Protein AF-A0A6S6FWD9-F1 (afdb_monomer)

pLDDT: mean 91.12, std 5.03, range [72.19, 96.94]

Foldseek 3Di:
DWEFEPKDWDDDDPAIKIWGATPVRDIDIQPAFVDWADDVPWIWTQGPVRDIYTYD

Mean predicted aligned error: 3.42 Å

Nearest PDB structures (foldseek):
  2ra9-assembly1_A  TM=5.728E-01  e=9.746E-02  Shewanella baltica OS155
  6y8w-assembly1_B  TM=6.550E-01  e=1.798E+00  Rhodospirillum rubrum
  5n76-assembly2_C  TM=6.232E-01  e=1.696E+00  Rhodospirillum rubrum
  5yh2-assembly1_C  TM=5.659E-01  e=3.413E+00  Danio rerio
  4bwg-assembly2_I  TM=5.578E-01  e=4.066E+00  Escherichia coli 98NK2

Solvent-accessible surface area (backbone atoms only — not comparable to full-atom values): 3178 Å² total; per-residue (Å²): 124,51,51,29,33,80,58,48,82,44,81,51,95,95,30,40,29,37,39,27,22,37,89,88,66,48,82,42,76,48,68,45,43,68,47,76,43,89,41,89,96,41,35,34,40,27,34,74,86,65,53,55,35,37,48,85

Radius of gyration: 10.31 Å; Cα contacts (8 Å, |Δi|>4): 125; chains: 1; bounding box: 28×23×21 Å

Secondary structure (DSSP, 8-state):
-EEEEEEEEEEETTEEEEEEE-TTS-EEEEEEE-EEE--SSS-EEE-TT--EEEE-

Sequence (56 aa):
MNVIKNWEAKRSSAGITITGKNVAGEDVKIAGCAKIVAGSPHPTVVDKHGDRHQLA

Structure (mmCIF, N/CA/C/O backbone):
data_AF-A0A6S6FWD9-F1
#
_entry.id   AF-A0A6S6FWD9-F1
#
loop_
_atom_site.group_PDB
_atom_site.id
_a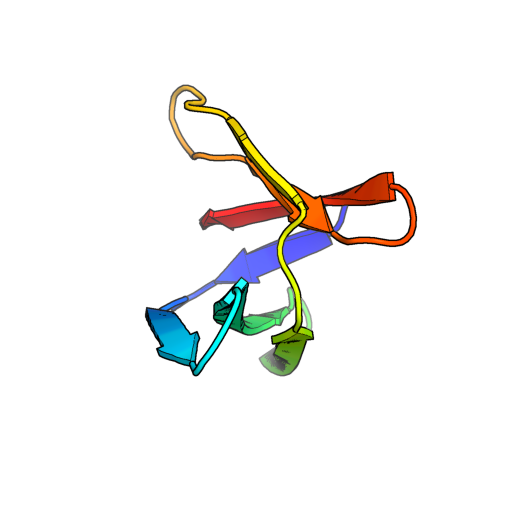tom_site.type_symbol
_atom_site.label_atom_id
_atom_site.label_alt_id
_atom_site.label_comp_id
_atom_site.label_asym_id
_atom_site.label_entity_id
_atom_site.label_seq_id
_atom_site.pdbx_PDB_ins_code
_atom_site.Cartn_x
_atom_site.Cartn_y
_atom_site.Cartn_z
_atom_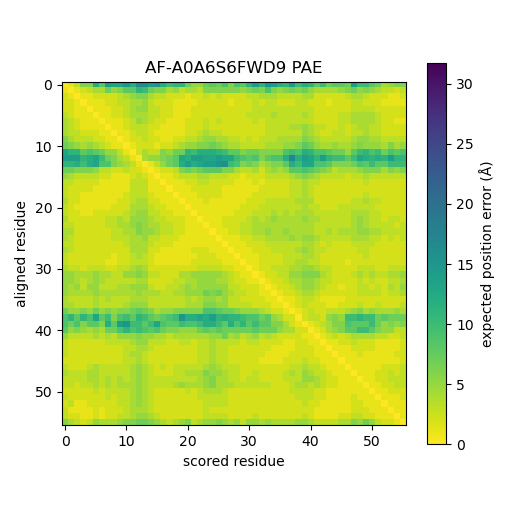site.occupancy
_atom_site.B_iso_or_equiv
_atom_site.auth_seq_id
_atom_site.auth_comp_id
_atom_site.auth_asym_id
_atom_site.auth_atom_id
_atom_site.pdbx_PDB_model_num
ATOM 1 N N . MET A 1 1 ? -11.989 -3.319 -6.477 1.00 72.19 1 MET A N 1
ATOM 2 C CA . MET A 1 1 ? -10.925 -2.467 -5.904 1.00 72.19 1 MET A CA 1
ATOM 3 C C . MET A 1 1 ? -10.837 -2.811 -4.432 1.00 72.19 1 MET A C 1
ATOM 5 O O . MET A 1 1 ? -11.848 -2.681 -3.754 1.00 72.19 1 MET A O 1
ATOM 9 N N . ASN A 1 2 ? -9.700 -3.332 -3.971 1.00 86.88 2 ASN A N 1
ATOM 10 C CA . ASN A 1 2 ? -9.550 -3.756 -2.577 1.00 86.88 2 ASN A CA 1
ATOM 11 C C . ASN A 1 2 ? -9.233 -2.554 -1.693 1.00 86.88 2 ASN A C 1
ATOM 13 O O . ASN A 1 2 ? -8.442 -1.697 -2.081 1.00 86.88 2 ASN A O 1
ATOM 17 N N . VAL A 1 3 ? -9.856 -2.500 -0.518 1.00 93.25 3 VAL A N 1
ATOM 18 C CA . VAL A 1 3 ? -9.592 -1.474 0.493 1.00 93.25 3 VAL A CA 1
ATOM 19 C C . VAL A 1 3 ? -8.686 -2.077 1.558 1.00 93.25 3 VAL A C 1
ATOM 21 O O . VAL A 1 3 ? -9.022 -3.116 2.130 1.00 93.25 3 VAL A O 1
ATOM 24 N N . ILE A 1 4 ? -7.553 -1.427 1.807 1.00 95.00 4 ILE A N 1
ATOM 25 C CA . ILE A 1 4 ? -6.572 -1.803 2.822 1.00 95.00 4 ILE A CA 1
ATOM 26 C C . ILE A 1 4 ? -6.674 -0.802 3.965 1.00 95.00 4 ILE A C 1
ATOM 28 O O . ILE A 1 4 ? -6.384 0.378 3.779 1.00 95.00 4 ILE A O 1
ATOM 32 N N . LYS A 1 5 ? -7.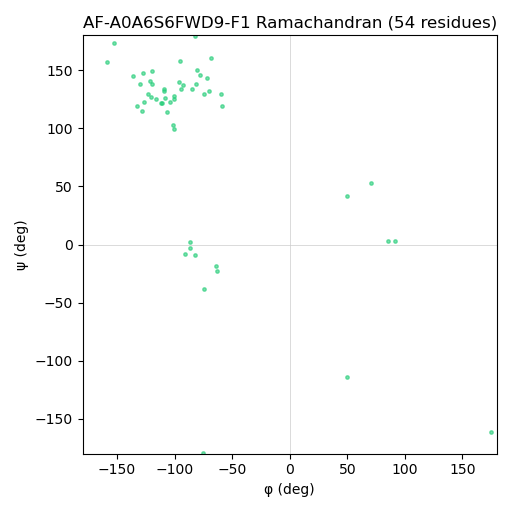102 -1.286 5.127 1.00 95.12 5 LYS A N 1
ATOM 33 C CA . LYS A 1 5 ? -7.245 -0.521 6.366 1.00 95.12 5 LYS A CA 1
ATOM 34 C C . LYS A 1 5 ? -6.019 -0.664 7.253 1.00 95.12 5 LYS A C 1
ATOM 36 O O . LYS A 1 5 ? -5.319 -1.677 7.169 1.00 95.12 5 LYS A O 1
ATOM 41 N N . ASN A 1 6 ? -5.827 0.302 8.156 1.00 94.94 6 ASN A N 1
ATOM 42 C CA . ASN A 1 6 ? -4.739 0.308 9.148 1.00 94.94 6 ASN A CA 1
ATOM 43 C C . ASN A 1 6 ? -3.385 0.038 8.487 1.00 94.94 6 ASN A C 1
ATOM 45 O O . ASN A 1 6 ? -2.604 -0.797 8.944 1.00 94.94 6 ASN A O 1
ATOM 49 N N . TRP A 1 7 ? -3.181 0.664 7.333 1.00 94.69 7 TRP A N 1
ATOM 50 C CA . TRP A 1 7 ? -2.048 0.361 6.491 1.00 94.69 7 TRP A CA 1
ATOM 51 C C . TRP A 1 7 ? -0.793 1.074 6.992 1.00 94.69 7 TRP A C 1
ATOM 53 O O . TRP A 1 7 ? -0.847 2.177 7.535 1.00 94.69 7 TRP A O 1
ATOM 63 N N . GLU A 1 8 ? 0.355 0.461 6.747 1.00 94.69 8 GLU A N 1
ATOM 64 C CA . GLU A 1 8 ? 1.666 1.070 6.929 1.00 94.69 8 GLU A CA 1
ATOM 65 C C . GLU A 1 8 ? 2.476 0.930 5.637 1.00 94.69 8 GLU A C 1
ATOM 67 O O . GLU A 1 8 ? 2.333 -0.040 4.888 1.00 94.69 8 GLU A O 1
ATOM 72 N N . ALA A 1 9 ? 3.337 1.910 5.366 1.00 93.25 9 ALA A N 1
ATOM 73 C CA . ALA A 1 9 ? 4.263 1.865 4.245 1.00 93.25 9 ALA A CA 1
ATOM 74 C C . ALA A 1 9 ? 5.690 1.717 4.756 1.00 93.25 9 ALA A C 1
ATOM 76 O O . ALA A 1 9 ? 6.206 2.579 5.468 1.00 93.25 9 ALA A O 1
ATOM 77 N N . LYS A 1 10 ? 6.362 0.650 4.326 1.00 93.06 10 LYS A N 1
ATOM 78 C CA . LYS A 1 10 ? 7.774 0.422 4.617 1.00 93.06 10 LYS A CA 1
ATOM 79 C C . LYS A 1 10 ? 8.564 0.323 3.326 1.00 93.06 10 LYS A C 1
ATOM 81 O O . LYS A 1 10 ? 8.271 -0.492 2.450 1.00 93.06 10 LYS A O 1
ATOM 86 N N . ARG A 1 11 ? 9.621 1.123 3.216 1.00 87.81 11 ARG A N 1
ATOM 87 C CA . ARG A 1 11 ? 10.602 0.955 2.144 1.00 87.81 11 ARG A CA 1
ATOM 88 C C . ARG A 1 11 ? 11.470 -0.265 2.450 1.00 87.81 11 ARG A C 1
ATOM 90 O O . ARG A 1 11 ? 12.009 -0.384 3.548 1.00 87.81 11 ARG A O 1
ATOM 97 N N . SER A 1 12 ? 11.609 -1.167 1.486 1.00 80.25 12 SER A N 1
ATOM 98 C CA . SER A 1 12 ? 12.503 -2.321 1.568 1.00 80.25 12 SER A CA 1
ATOM 99 C C . SER A 1 12 ? 13.302 -2.410 0.278 1.00 80.25 12 SER A C 1
ATOM 101 O O . SER A 1 12 ? 12.720 -2.558 -0.797 1.00 80.25 12 SER A O 1
ATOM 103 N N . SER A 1 13 ? 14.632 -2.307 0.388 1.00 79.50 13 SER A N 1
ATOM 104 C CA . SER A 1 13 ? 15.546 -2.388 -0.757 1.00 79.50 13 SER A CA 1
ATOM 105 C C . SER A 1 13 ? 15.093 -1.450 -1.899 1.00 79.50 13 SER A C 1
ATOM 107 O O . SER A 1 13 ? 15.061 -0.228 -1.726 1.00 79.50 13 SER A O 1
ATOM 109 N N . ALA A 1 14 ? 14.695 -2.019 -3.036 1.00 77.06 14 ALA A N 1
ATOM 110 C CA . ALA A 1 14 ? 14.351 -1.338 -4.274 1.00 77.06 14 ALA A CA 1
ATOM 111 C C . ALA A 1 14 ? 12.885 -0.872 -4.378 1.00 77.06 14 ALA A C 1
ATOM 113 O O . ALA A 1 14 ? 12.513 -0.321 -5.410 1.00 77.06 14 ALA A O 1
ATOM 114 N N . GLY A 1 15 ? 12.037 -1.069 -3.360 1.00 84.44 15 GLY A N 1
ATOM 115 C CA . GLY A 1 15 ? 10.612 -0.739 -3.476 1.00 84.44 15 GLY A CA 1
ATOM 116 C C . GLY A 1 15 ? 9.904 -0.387 -2.172 1.00 84.44 15 GLY A C 1
ATOM 117 O O . GLY A 1 15 ? 10.451 -0.489 -1.073 1.00 84.44 15 GLY A O 1
ATOM 118 N N . ILE A 1 16 ? 8.648 0.037 -2.308 1.00 91.19 16 ILE A N 1
ATOM 119 C CA . ILE A 1 16 ? 7.734 0.246 -1.182 1.00 91.19 16 ILE A CA 1
ATOM 120 C C . ILE A 1 16 ? 6.909 -1.027 -0.994 1.00 91.19 16 ILE A C 1
ATOM 122 O O . ILE A 1 16 ? 6.403 -1.610 -1.957 1.00 91.19 16 ILE A O 1
ATOM 126 N N . THR A 1 17 ? 6.799 -1.466 0.254 1.00 93.44 17 THR A N 1
ATOM 127 C CA . THR A 1 17 ? 5.866 -2.503 0.690 1.00 93.44 17 THR A CA 1
ATOM 128 C C . THR A 1 17 ? 4.780 -1.852 1.530 1.00 93.44 17 THR A C 1
ATOM 130 O O . THR A 1 17 ? 5.095 -1.048 2.407 1.00 93.44 17 THR A O 1
ATOM 133 N N . ILE A 1 18 ? 3.528 -2.206 1.265 1.00 94.12 18 ILE A N 1
ATOM 134 C CA . ILE A 1 18 ? 2.382 -1.812 2.081 1.00 94.12 18 ILE A CA 1
ATOM 135 C C . ILE A 1 18 ? 1.879 -3.044 2.821 1.00 94.12 18 ILE A C 1
ATOM 137 O O . ILE A 1 18 ? 1.692 -4.097 2.211 1.00 94.12 18 ILE A O 1
ATOM 141 N N . THR A 1 19 ? 1.656 -2.916 4.118 1.00 95.44 19 THR A N 1
ATOM 142 C CA . THR A 1 19 ? 1.009 -3.930 4.960 1.00 95.44 19 THR A CA 1
ATOM 143 C C . THR A 1 19 ? -0.249 -3.333 5.571 1.00 95.44 19 THR A C 1
ATOM 145 O O . THR A 1 19 ? -0.313 -2.125 5.765 1.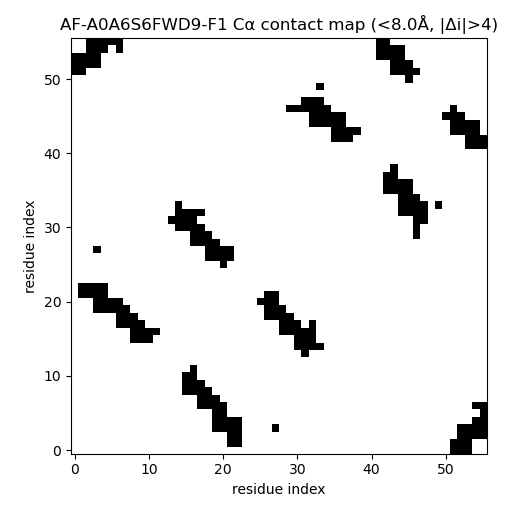00 95.44 19 THR A O 1
ATOM 148 N N . GLY A 1 20 ? -1.273 -4.143 5.820 1.00 95.75 20 GLY A N 1
ATOM 149 C CA . GLY A 1 20 ? -2.534 -3.694 6.416 1.00 95.75 20 GLY A CA 1
ATOM 150 C C . GLY A 1 20 ? -3.563 -4.817 6.460 1.00 95.75 20 GLY A C 1
ATOM 151 O O . GLY A 1 20 ? -3.199 -5.984 6.337 1.00 95.75 20 GLY A O 1
ATOM 152 N N . LYS A 1 21 ? -4.846 -4.478 6.605 1.00 96.94 21 LYS A N 1
ATOM 153 C CA . LYS A 1 21 ? -5.949 -5.453 6.643 1.00 96.94 21 LYS A CA 1
ATOM 154 C C . LYS A 1 21 ? -6.973 -5.212 5.541 1.00 96.94 21 LYS A C 1
ATOM 156 O O . LYS A 1 21 ? -7.308 -4.063 5.259 1.00 96.94 21 LYS A O 1
ATOM 161 N N . ASN A 1 22 ? -7.501 -6.272 4.934 1.00 94.25 22 ASN A N 1
ATOM 162 C CA . ASN A 1 22 ? -8.611 -6.155 3.985 1.00 94.25 22 ASN A CA 1
ATOM 163 C C . ASN A 1 22 ? -9.953 -5.902 4.701 1.00 94.25 22 ASN A C 1
ATOM 165 O O . ASN A 1 22 ? -10.038 -5.821 5.928 1.00 94.25 22 ASN A O 1
ATOM 169 N N . VAL A 1 23 ? -11.033 -5.795 3.922 1.00 93.00 23 VAL A N 1
ATOM 170 C CA . VAL A 1 23 ? -12.396 -5.598 4.447 1.00 93.00 23 VAL A CA 1
ATOM 171 C C . VAL A 1 23 ? -12.905 -6.762 5.306 1.00 93.00 23 VAL A C 1
ATOM 173 O O . VAL A 1 23 ? -13.785 -6.542 6.133 1.00 93.00 23 VAL A O 1
ATOM 176 N N . ALA A 1 24 ? -12.344 -7.962 5.141 1.00 93.88 24 ALA A N 1
ATOM 177 C CA . ALA A 1 24 ? -12.640 -9.139 5.954 1.00 93.88 24 ALA A CA 1
ATOM 178 C C . ALA A 1 24 ? -11.781 -9.215 7.237 1.00 93.88 24 ALA A C 1
ATOM 180 O O . ALA A 1 24 ? -11.987 -10.103 8.058 1.00 93.88 24 ALA A O 1
ATOM 181 N N . GLY A 1 25 ? -10.845 -8.278 7.442 1.00 93.31 25 GLY A N 1
ATOM 182 C CA . GLY A 1 25 ? -9.941 -8.243 8.598 1.00 93.31 25 GLY A CA 1
ATOM 183 C C . GLY A 1 25 ? -8.670 -9.089 8.446 1.00 93.31 25 GLY A C 1
ATOM 184 O O . GLY A 1 25 ? -7.858 -9.144 9.378 1.00 93.31 25 GLY A O 1
ATOM 185 N N . GLU A 1 26 ? -8.474 -9.709 7.285 1.00 95.81 26 GLU A N 1
ATOM 186 C CA . GLU A 1 26 ? -7.309 -10.537 6.974 1.00 95.81 26 GLU A CA 1
ATOM 187 C C . GLU A 1 26 ? -6.100 -9.6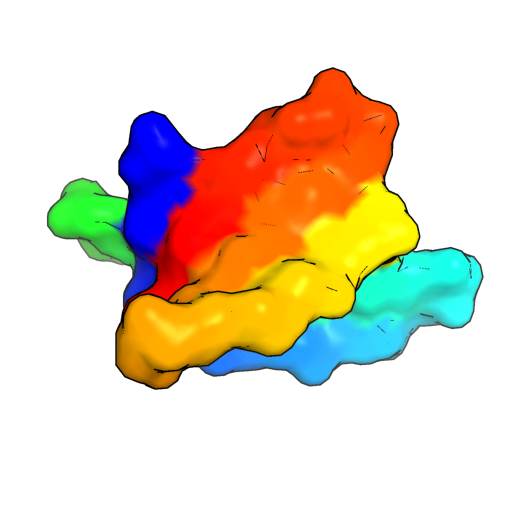66 6.636 1.00 95.81 26 GLU A C 1
ATOM 189 O O . GLU A 1 26 ? -6.238 -8.599 6.030 1.00 95.81 26 GLU A O 1
ATOM 194 N N . ASP A 1 27 ? -4.910 -10.129 7.012 1.00 95.75 27 ASP A N 1
ATOM 195 C CA . ASP A 1 27 ? -3.670 -9.408 6.746 1.00 95.75 27 ASP A CA 1
ATOM 196 C C . ASP A 1 27 ? -3.320 -9.429 5.254 1.00 95.75 27 ASP A C 1
ATOM 198 O O . ASP A 1 27 ? -3.305 -10.471 4.597 1.00 95.75 27 ASP A O 1
ATOM 202 N N . VAL A 1 28 ? -2.994 -8.254 4.723 1.00 94.44 28 VAL A N 1
ATOM 203 C CA . VAL A 1 28 ? -2.585 -8.045 3.336 1.00 94.44 28 VAL A CA 1
ATOM 204 C C . VAL A 1 28 ? -1.184 -7.459 3.303 1.00 94.44 28 VAL A C 1
ATOM 206 O O . VAL A 1 28 ? -0.852 -6.539 4.051 1.00 94.44 28 VAL A O 1
ATOM 209 N N . LYS A 1 29 ? -0.370 -7.965 2.375 1.00 94.06 29 LYS A N 1
ATOM 210 C CA . LYS A 1 29 ? 0.964 -7.449 2.072 1.00 94.06 29 LYS A CA 1
ATOM 211 C C . LYS A 1 29 ? 1.101 -7.202 0.573 1.00 94.06 29 LYS A C 1
ATOM 213 O O . LYS A 1 29 ? 1.122 -8.143 -0.214 1.00 94.06 29 LYS A O 1
ATOM 218 N N . ILE A 1 30 ? 1.265 -5.941 0.194 1.00 92.44 30 ILE A N 1
ATOM 219 C CA . ILE A 1 30 ? 1.523 -5.501 -1.178 1.00 92.44 30 ILE A CA 1
ATOM 220 C C . ILE A 1 30 ? 3.016 -5.200 -1.296 1.00 92.44 30 ILE A C 1
ATOM 222 O O . ILE A 1 30 ? 3.496 -4.172 -0.819 1.00 92.44 30 ILE A O 1
ATOM 226 N N . ALA A 1 31 ? 3.774 -6.109 -1.906 1.00 91.25 31 ALA A N 1
ATOM 227 C CA . ALA A 1 31 ? 5.211 -5.943 -2.117 1.00 91.25 31 ALA A CA 1
ATOM 228 C C . ALA A 1 31 ? 5.512 -5.398 -3.519 1.00 91.25 31 ALA A C 1
ATOM 230 O O . ALA A 1 31 ? 4.925 -5.841 -4.505 1.00 91.25 31 ALA A O 1
ATOM 231 N N . GLY A 1 32 ? 6.479 -4.483 -3.614 1.00 87.88 32 GLY A N 1
ATOM 232 C CA . GLY A 1 32 ? 6.896 -3.918 -4.899 1.00 87.88 32 GLY A CA 1
ATOM 233 C C . GLY A 1 32 ? 5.837 -2.992 -5.490 1.00 87.88 32 GLY A C 1
ATOM 234 O O . GLY A 1 32 ? 5.423 -3.171 -6.632 1.00 87.88 32 GLY A O 1
ATOM 235 N N . CYS A 1 33 ? 5.385 -2.014 -4.701 1.00 90.38 33 CYS A N 1
ATOM 236 C CA . CYS A 1 33 ? 4.461 -0.993 -5.182 1.00 90.38 33 CYS A CA 1
ATOM 237 C C . CYS A 1 33 ? 5.098 -0.238 -6.352 1.00 90.38 33 CYS A C 1
ATOM 239 O O . CYS A 1 33 ? 6.148 0.385 -6.184 1.00 90.38 33 CYS A O 1
ATOM 241 N N . ALA A 1 34 ? 4.458 -0.291 -7.520 1.00 89.56 34 ALA A N 1
ATOM 242 C CA . ALA A 1 34 ? 4.945 0.359 -8.729 1.00 89.56 34 ALA A CA 1
ATOM 243 C C . ALA A 1 34 ? 4.738 1.877 -8.659 1.00 89.56 34 ALA A C 1
ATOM 245 O O . A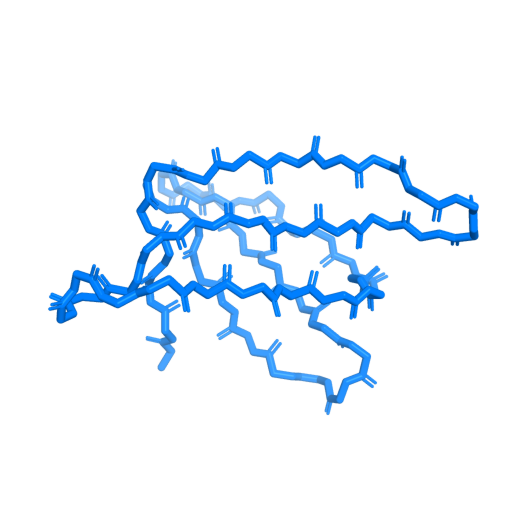LA A 1 34 ? 5.596 2.647 -9.085 1.00 89.56 34 ALA A O 1
ATOM 246 N N . LYS A 1 35 ? 3.603 2.315 -8.097 1.00 89.88 35 LYS A N 1
ATOM 247 C CA . LYS A 1 35 ? 3.328 3.730 -7.815 1.00 89.88 35 LYS A CA 1
ATOM 248 C C . LYS A 1 35 ? 2.261 3.908 -6.741 1.00 89.88 35 LYS A C 1
ATOM 250 O O . LYS A 1 35 ? 1.400 3.049 -6.553 1.00 89.88 35 LYS A O 1
ATOM 255 N 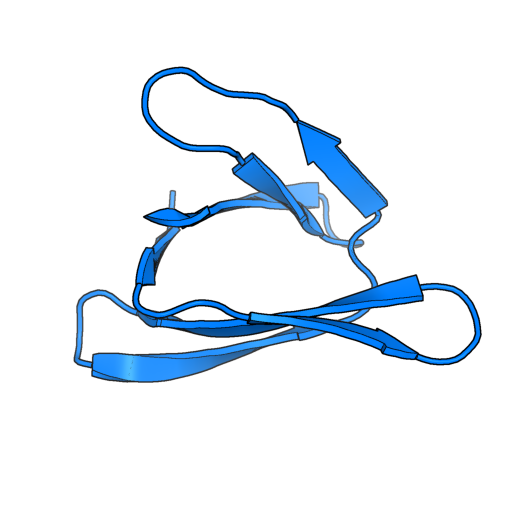N . ILE A 1 36 ? 2.290 5.073 -6.099 1.00 90.19 36 ILE A N 1
ATOM 256 C CA . ILE A 1 36 ? 1.246 5.552 -5.191 1.00 90.19 36 ILE A CA 1
ATOM 257 C C . ILE A 1 36 ? 0.647 6.806 -5.818 1.00 90.19 36 ILE A C 1
ATOM 259 O O . ILE A 1 36 ? 1.367 7.738 -6.170 1.00 90.19 36 ILE A O 1
ATOM 263 N N . VAL A 1 37 ? -0.667 6.806 -5.997 1.00 93.25 37 VAL A N 1
ATOM 264 C CA . VAL A 1 37 ? -1.425 7.923 -6.554 1.00 93.25 37 VAL A CA 1
ATOM 265 C C . VAL A 1 37 ? -2.137 8.615 -5.401 1.00 93.25 37 VAL A C 1
ATOM 267 O O . VAL A 1 37 ? -2.905 7.979 -4.676 1.00 93.25 37 VAL A O 1
ATOM 270 N N . ALA A 1 38 ? -1.876 9.911 -5.226 1.00 90.12 38 ALA A N 1
ATOM 271 C CA . ALA A 1 38 ? -2.642 10.728 -4.296 1.00 90.12 38 ALA A CA 1
ATOM 272 C C . ALA A 1 38 ? -4.118 10.714 -4.720 1.00 90.12 38 ALA A C 1
ATOM 274 O O . ALA A 1 38 ? -4.439 10.934 -5.887 1.00 90.12 38 ALA A O 1
ATOM 275 N N . GLY A 1 39 ? -5.005 10.422 -3.777 1.00 83.44 39 GLY A N 1
ATOM 276 C CA . GLY A 1 39 ? -6.446 10.398 -3.987 1.00 83.44 39 GLY A CA 1
ATOM 277 C C . GLY A 1 39 ? -7.136 11.088 -2.820 1.00 83.44 39 GLY A C 1
ATOM 278 O O . GLY A 1 39 ? -6.662 11.008 -1.689 1.00 83.44 39 GLY A O 1
ATOM 279 N N . SER A 1 40 ? -8.233 11.787 -3.107 1.00 82.00 40 SER A N 1
ATOM 280 C CA . SER A 1 40 ? -9.111 12.364 -2.089 1.00 82.00 40 SER A CA 1
ATOM 281 C C . SER A 1 40 ? -10.336 11.457 -1.932 1.00 82.00 40 SER A C 1
ATOM 283 O O . SER A 1 40 ? -10.948 11.124 -2.949 1.00 82.00 40 SER A O 1
ATOM 285 N N . PRO A 1 41 ? -10.705 11.015 -0.717 1.00 88.12 41 PRO A N 1
ATOM 286 C CA . PRO A 1 41 ? -10.039 11.261 0.570 1.00 88.12 41 PRO A CA 1
ATOM 287 C C . PRO A 1 41 ? -8.842 10.331 0.854 1.00 88.12 41 PRO A C 1
ATOM 289 O O . PRO A 1 41 ? -8.114 10.558 1.816 1.00 88.12 41 PRO A O 1
ATOM 292 N N . HIS A 1 42 ? -8.633 9.292 0.038 1.00 92.81 42 HIS A N 1
ATOM 293 C CA . HIS A 1 42 ? -7.671 8.221 0.309 1.00 92.81 42 HIS A CA 1
ATOM 294 C C . HIS A 1 42 ? -6.740 7.941 -0.883 1.00 92.81 42 HIS A C 1
ATOM 296 O O . HIS A 1 42 ? -7.219 7.874 -2.023 1.00 92.81 42 HIS A O 1
ATOM 302 N N . PRO A 1 43 ? -5.431 7.714 -0.655 1.00 94.31 43 PRO A N 1
ATOM 303 C CA . PRO A 1 43 ? -4.499 7.350 -1.715 1.00 94.31 43 PRO A CA 1
ATOM 304 C C . PRO A 1 43 ? -4.774 5.952 -2.285 1.00 94.31 43 PRO A C 1
ATOM 306 O O . PRO A 1 43 ? -5.422 5.105 -1.671 1.00 94.31 43 PRO A O 1
ATOM 309 N N . THR A 1 44 ? -4.266 5.703 -3.493 1.00 95.06 44 THR A N 1
ATOM 310 C CA . THR A 1 44 ? -4.360 4.404 -4.177 1.00 95.06 44 THR A CA 1
ATOM 311 C C . THR A 1 44 ? -2.972 3.893 -4.537 1.00 95.06 44 THR A C 1
ATOM 313 O O . THR A 1 44 ? -2.187 4.592 -5.177 1.00 95.06 44 THR A O 1
ATOM 316 N N . VAL A 1 45 ? -2.682 2.651 -4.174 1.00 94.44 45 VAL A N 1
ATOM 317 C CA . VAL A 1 45 ? -1.477 1.926 -4.576 1.00 94.44 45 VAL A CA 1
ATOM 318 C C . VAL A 1 45 ? -1.771 1.126 -5.831 1.00 94.44 45 VAL A C 1
ATOM 320 O O . VAL A 1 45 ? -2.820 0.491 -5.944 1.00 94.44 45 VAL A O 1
ATOM 323 N N . VAL A 1 46 ? -0.825 1.150 -6.764 1.00 93.31 46 VAL A N 1
ATOM 324 C CA . VAL A 1 46 ? -0.783 0.220 -7.890 1.00 93.31 46 VAL A CA 1
ATOM 325 C C . VAL A 1 46 ? 0.425 -0.682 -7.697 1.00 93.31 46 VAL A C 1
ATOM 327 O O . VAL A 1 46 ? 1.551 -0.187 -7.561 1.00 93.31 46 VAL A O 1
ATOM 330 N N . ASP A 1 47 ? 0.197 -1.989 -7.638 1.00 91.12 47 ASP A N 1
ATOM 331 C CA . ASP A 1 47 ? 1.280 -2.957 -7.484 1.00 91.12 47 ASP A CA 1
ATOM 332 C C . ASP A 1 47 ? 1.965 -3.285 -8.820 1.00 91.12 47 ASP A C 1
ATOM 334 O O . ASP A 1 47 ? 1.626 -2.748 -9.877 1.00 91.12 47 ASP A O 1
ATOM 338 N N . LYS A 1 48 ? 2.981 -4.150 -8.768 1.00 88.81 48 LYS A N 1
ATOM 339 C CA . LYS A 1 48 ? 3.760 -4.565 -9.943 1.00 88.81 48 LYS A CA 1
ATOM 340 C C . LYS A 1 48 ? 2.956 -5.336 -11.000 1.00 88.81 48 LYS A C 1
ATOM 342 O O . LYS A 1 48 ? 3.425 -5.444 -12.128 1.00 88.81 48 LYS A O 1
ATOM 347 N N . HIS A 1 49 ? 1.796 -5.887 -10.644 1.00 90.06 49 HIS A N 1
ATOM 348 C CA . HIS A 1 49 ? 0.898 -6.591 -11.561 1.00 90.06 49 HIS A CA 1
ATOM 349 C C . HIS A 1 49 ? -0.137 -5.647 -12.187 1.00 90.06 49 HIS A C 1
ATOM 351 O O . HIS A 1 49 ? -0.826 -6.027 -13.131 1.00 90.06 49 HIS A O 1
ATOM 357 N N . GLY A 1 50 ? -0.197 -4.397 -11.716 1.00 90.31 50 GLY A N 1
ATOM 358 C CA . GLY A 1 50 ? -1.162 -3.398 -12.159 1.00 90.31 50 GLY A CA 1
ATOM 359 C C . GLY A 1 50 ? -2.441 -3.379 -11.324 1.00 90.31 50 GLY A C 1
ATOM 360 O O . GLY A 1 50 ? -3.329 -2.570 -11.615 1.00 90.31 50 GLY A O 1
ATOM 361 N N . ASP A 1 51 ? -2.534 -4.201 -10.274 1.00 92.38 51 ASP A N 1
ATOM 362 C CA . ASP A 1 51 ? -3.711 -4.231 -9.4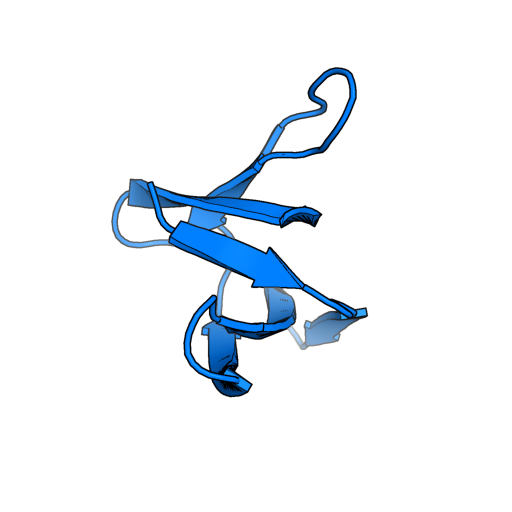13 1.00 92.38 51 ASP A CA 1
ATOM 363 C C . ASP A 1 51 ? -3.779 -2.974 -8.548 1.00 92.38 51 ASP A C 1
ATOM 365 O O . ASP A 1 51 ? -2.768 -2.428 -8.093 1.00 92.38 51 ASP A O 1
ATOM 369 N N . ARG A 1 52 ? -5.007 -2.490 -8.337 1.00 93.25 52 ARG A N 1
ATOM 370 C CA . ARG A 1 52 ? -5.286 -1.228 -7.643 1.00 93.25 52 ARG A CA 1
ATOM 371 C C . ARG A 1 52 ? -5.881 -1.494 -6.266 1.00 93.25 52 ARG A C 1
ATOM 373 O O . ARG A 1 52 ? -6.935 -2.129 -6.145 1.00 93.25 52 ARG A O 1
ATOM 380 N N . HIS A 1 53 ? -5.248 -0.914 -5.251 1.00 94.31 53 HIS A N 1
ATOM 381 C CA . HIS A 1 53 ? -5.609 -1.054 -3.842 1.00 94.31 53 HIS A CA 1
ATOM 382 C C . HIS A 1 53 ? -5.783 0.335 -3.220 1.00 94.31 53 HIS A C 1
ATOM 384 O O . HIS A 1 53 ? -4.869 1.157 -3.271 1.00 94.31 53 HIS A O 1
ATOM 390 N N . GLN A 1 54 ? -6.952 0.623 -2.656 1.00 95.50 54 GLN A N 1
ATOM 391 C CA . GLN A 1 54 ? -7.216 1.880 -1.956 1.00 95.50 54 GLN A CA 1
ATOM 392 C C .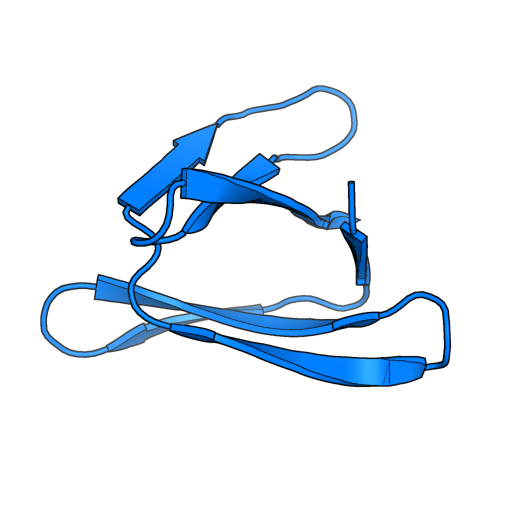 GLN A 1 54 ? -6.739 1.775 -0.509 1.00 95.50 54 GLN A C 1
ATOM 394 O O . GLN A 1 54 ? -7.015 0.784 0.162 1.00 95.50 54 GLN A O 1
ATOM 399 N N . LEU A 1 55 ? -6.035 2.795 -0.032 1.00 94.25 55 LEU A N 1
ATOM 400 C CA . LEU A 1 55 ? -5.470 2.848 1.311 1.00 94.25 55 LEU A CA 1
ATOM 401 C C . LEU A 1 55 ? -6.358 3.708 2.219 1.00 94.25 55 LEU A C 1
ATOM 403 O O . LEU A 1 55 ? -6.283 4.936 2.149 1.00 94.25 55 LEU A O 1
ATOM 407 N N . ALA A 1 56 ? -7.209 3.075 3.028 1.00 90.56 56 ALA A N 1
ATOM 408 C CA . ALA A 1 56 ? -8.215 3.743 3.861 1.00 90.56 56 ALA A CA 1
ATOM 409 C C . ALA A 1 56 ? -7.859 3.756 5.351 1.00 90.56 56 ALA A C 1
ATOM 411 O O . ALA A 1 56 ? -7.260 2.771 5.840 1.00 90.56 56 ALA A O 1
#